Protein AF-A0A509GJ20-F1 (afdb_monomer)

Mean predicted aligned error: 3.72 Å

Radius of gyration: 12.52 Å; Cα contacts (8 Å, |Δi|>4): 69; chains: 1; bounding box: 26×29×27 Å

InterPro domains:
  IPR005225 Small GTP-binding domain [TIGR00231] (2-59)
  IPR006689 Small GTPase superfamily, ARF/SAR type [PF00025] (1-60)
  IPR024156 Small GTPase superfamily, ARF type [PTHR11711] (1-60)
  IPR027417 P-loop containing nucleoside triphosphate hydrolase [G3DSA:3.40.50.300] (1-60)
  IPR027417 P-loop conta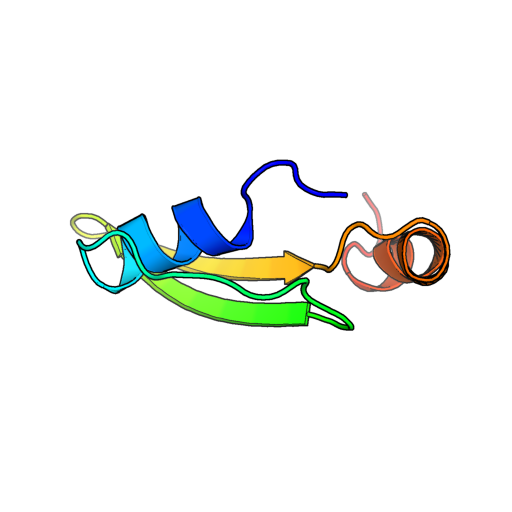ining nucleoside triphosphate hydrolase [SSF52540] (2-60)

Nearest PDB structures (foldseek):
  9c5b-assembly1_A  TM=9.309E-01  e=3.103E-08  Homo sapiens
  1o3y-assembly1_A  TM=9.290E-01  e=5.943E-08  Mus musculus
  4kax-assembly1_A  TM=9.554E-01  e=3.018E-07  Homo sapiens
  8p50-assembly1_B  TM=8.588E-01  e=8.225E-08  Homo sapiens
  8bsh-assembly1_B  TM=9.163E-01  e=2.963E-04  Saccharomyces cerevisiae

Sequence (60 aa):
DAAGKTTILYKLKLGEIVTTIPTIGFNVETVEYKNIQFTVWDVGGQDKIRPLWRHYFQNT

Foldseek 3Di:
DPPCLVQVVCCQAVVDGDDDDQDPAWDWDWGDDDPDIDTDIGGGDDPVCVVVVCVVDDPD

pLDDT: mean 90.99, std 6.42, range [60.31, 96.94]

Secondary structure (DSSP, 8-state):
--SSHHHHHHHHHHSS-------SSEEEEEEEETTEEEEEEEE---TTTGGGGGGS-S--

Structure (mmCIF, N/CA/C/O backbone):
data_AF-A0A509GJ20-F1
#
_entry.id   AF-A0A509GJ20-F1
#
loop_
_atom_site.group_PDB
_atom_site.id
_atom_site.type_symbol
_atom_site.label_atom_id
_atom_site.label_alt_id
_atom_site.label_comp_id
_atom_site.label_asym_id
_atom_site.label_entity_id
_atom_site.label_seq_id
_atom_site.pdbx_PDB_ins_code
_atom_site.Cartn_x
_atom_site.Cartn_y
_atom_site.Cartn_z
_atom_site.occupancy
_atom_site.B_iso_or_equiv
_atom_site.auth_seq_id
_atom_site.auth_comp_id
_atom_site.auth_asym_id
_atom_site.auth_atom_id
_atom_site.pdbx_PDB_model_num
ATOM 1 N N . ASP A 1 1 ? 5.085 4.057 -11.484 1.00 85.38 1 ASP A N 1
ATOM 2 C CA . ASP A 1 1 ? 5.434 4.268 -10.057 1.00 85.38 1 ASP A CA 1
ATOM 3 C C . ASP A 1 1 ? 5.048 5.693 -9.636 1.00 85.38 1 ASP A C 1
ATOM 5 O O . ASP A 1 1 ? 4.217 6.280 -10.313 1.00 85.38 1 ASP A O 1
ATOM 9 N N . ALA A 1 2 ? 5.522 6.187 -8.482 1.00 90.50 2 ALA A N 1
ATOM 10 C CA . ALA A 1 2 ? 5.367 7.572 -7.991 1.00 90.50 2 ALA A CA 1
ATOM 11 C C . ALA A 1 2 ? 3.936 8.153 -7.834 1.00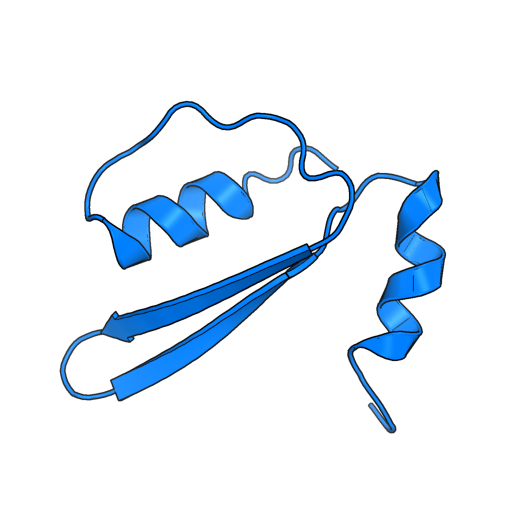 90.50 2 ALA A C 1
ATOM 13 O O . ALA A 1 2 ? 3.778 9.338 -7.572 1.00 90.50 2 ALA A O 1
ATOM 14 N N . ALA A 1 3 ? 2.887 7.329 -7.888 1.00 93.81 3 ALA A N 1
ATOM 15 C CA . ALA A 1 3 ? 1.491 7.770 -7.746 1.00 93.81 3 ALA A CA 1
ATOM 16 C C . ALA A 1 3 ? 1.058 8.181 -6.313 1.00 93.81 3 ALA A C 1
ATOM 18 O O . ALA A 1 3 ? -0.113 8.466 -6.095 1.00 93.81 3 ALA A O 1
ATOM 19 N N . GLY A 1 4 ? 1.957 8.160 -5.318 1.00 94.75 4 GLY A N 1
ATOM 20 C CA . GLY A 1 4 ? 1.647 8.561 -3.933 1.00 94.75 4 GLY A CA 1
ATOM 21 C C . GLY A 1 4 ? 1.011 7.489 -3.029 1.00 94.75 4 GLY A C 1
ATOM 22 O O . GLY A 1 4 ? 0.483 7.824 -1.972 1.00 94.75 4 GLY A O 1
ATOM 23 N N . LYS A 1 5 ? 1.071 6.201 -3.402 1.00 95.56 5 LYS A N 1
ATOM 24 C CA . LYS A 1 5 ? 0.416 5.089 -2.670 1.00 95.56 5 LYS A CA 1
ATOM 25 C C . LYS A 1 5 ? 0.847 4.972 -1.200 1.00 95.56 5 LYS A C 1
ATOM 27 O O . LYS A 1 5 ? 0.011 4.914 -0.306 1.00 95.56 5 LYS A O 1
ATOM 32 N N . THR A 1 6 ? 2.149 5.016 -0.942 1.00 94.81 6 THR A N 1
ATOM 33 C CA . THR A 1 6 ? 2.696 4.955 0.422 1.00 94.81 6 THR A CA 1
ATOM 34 C C . THR A 1 6 ? 2.336 6.206 1.223 1.00 94.81 6 THR A C 1
ATOM 36 O O . THR A 1 6 ? 2.026 6.124 2.408 1.00 94.81 6 THR A O 1
ATOM 39 N N . THR A 1 7 ? 2.298 7.367 0.563 1.00 95.94 7 THR A N 1
ATOM 40 C CA . THR A 1 7 ? 1.927 8.638 1.194 1.00 95.94 7 THR A CA 1
ATOM 41 C C . THR A 1 7 ? 0.481 8.615 1.683 1.00 95.94 7 THR A C 1
ATOM 43 O O . THR A 1 7 ? 0.225 8.996 2.823 1.00 95.94 7 THR A O 1
ATOM 46 N N . ILE A 1 8 ? -0.466 8.133 0.868 1.00 95.62 8 ILE A N 1
ATOM 47 C CA . ILE A 1 8 ? -1.864 8.018 1.308 1.00 95.62 8 ILE A CA 1
ATOM 48 C C . ILE A 1 8 ? -2.028 6.952 2.398 1.00 95.62 8 ILE A C 1
ATOM 50 O O . ILE A 1 8 ? -2.754 7.192 3.360 1.00 95.62 8 ILE A O 1
ATOM 54 N N . LEU A 1 9 ? -1.307 5.826 2.314 1.00 95.25 9 LEU A N 1
ATOM 55 C CA . LEU A 1 9 ? -1.351 4.783 3.341 1.00 95.25 9 LEU A CA 1
ATOM 56 C C . LEU A 1 9 ? -0.933 5.321 4.714 1.00 95.25 9 LEU A C 1
ATOM 58 O O . LEU A 1 9 ? -1.666 5.166 5.690 1.00 95.25 9 LEU A O 1
ATOM 62 N N . TYR A 1 10 ? 0.205 6.010 4.791 1.00 94.94 10 TYR A N 1
ATOM 63 C CA . TYR A 1 10 ? 0.675 6.577 6.054 1.00 94.94 10 TYR A CA 1
ATOM 64 C C . TYR A 1 10 ? -0.149 7.768 6.520 1.00 94.94 10 TYR A C 1
ATOM 66 O O . TYR A 1 10 ? -0.370 7.898 7.721 1.00 94.94 10 TYR A O 1
ATOM 74 N N . LYS A 1 11 ? -0.726 8.556 5.607 1.00 95.12 11 LYS A N 1
ATOM 75 C CA . LY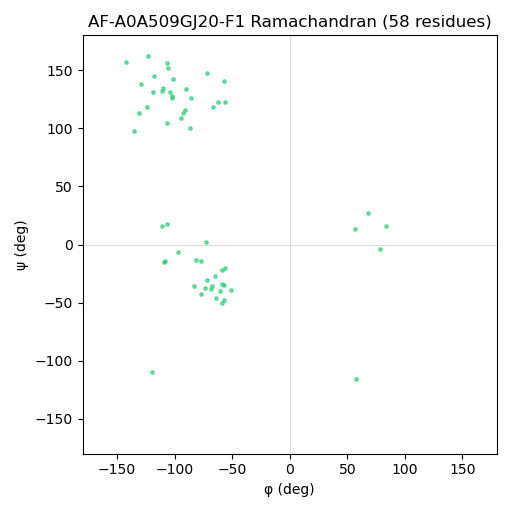S A 1 11 ? -1.693 9.582 6.003 1.00 95.12 11 LYS A CA 1
ATOM 76 C C . LYS A 1 11 ? -2.917 8.979 6.692 1.00 95.12 11 LYS A C 1
ATOM 78 O O . LYS A 1 11 ? -3.389 9.547 7.672 1.00 95.12 11 LYS A O 1
ATOM 83 N N . LEU A 1 12 ? -3.413 7.838 6.211 1.00 94.19 12 LEU A N 1
ATOM 84 C CA . LEU A 1 12 ? -4.545 7.139 6.823 1.00 94.19 12 LEU A CA 1
ATOM 85 C C . LEU A 1 12 ? -4.160 6.440 8.136 1.00 94.19 12 LEU A C 1
ATOM 87 O O . LEU A 1 12 ? -4.948 6.438 9.075 1.00 94.19 12 LEU A O 1
ATOM 91 N N . LYS A 1 13 ? -2.957 5.861 8.213 1.00 93.81 13 LYS A N 1
ATOM 92 C CA . LYS A 1 13 ? -2.478 5.107 9.382 1.00 93.81 13 LYS A CA 1
ATOM 93 C C . LYS A 1 13 ? -2.026 5.995 10.545 1.00 93.81 13 LYS A C 1
ATOM 95 O O . LYS A 1 13 ? -2.296 5.664 11.694 1.00 93.81 13 LYS A O 1
ATOM 100 N N . LEU A 1 14 ? -1.305 7.074 10.246 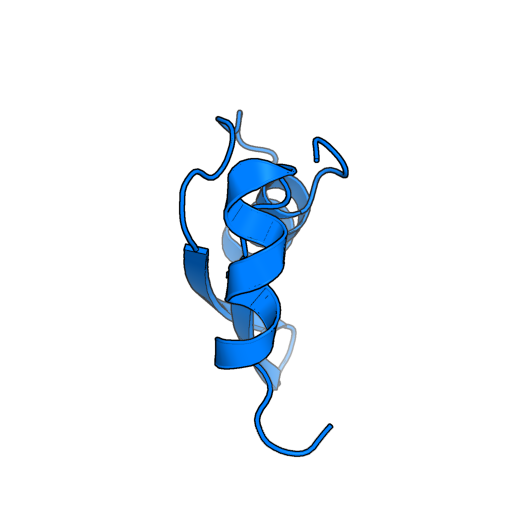1.00 93.69 14 LEU A N 1
ATOM 101 C CA . LEU A 1 14 ? -0.620 7.926 11.227 1.00 93.69 14 LEU A CA 1
ATOM 102 C C . LEU A 1 14 ? -1.283 9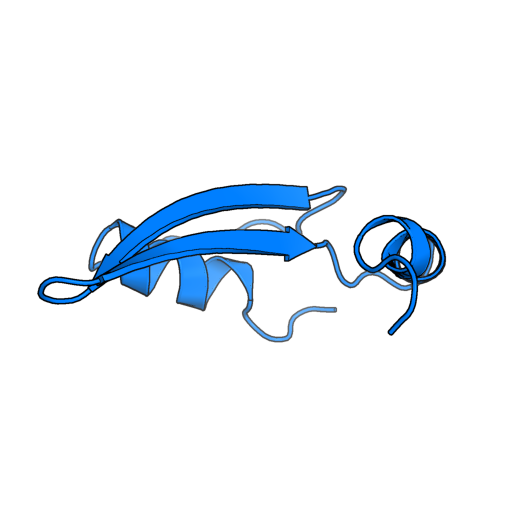.300 11.383 1.00 93.69 14 LEU A C 1
ATOM 104 O O . LEU A 1 14 ? -0.992 10.024 12.327 1.00 93.69 14 LEU A O 1
ATOM 108 N N . GLY A 1 15 ? -2.160 9.691 10.453 1.00 92.81 15 GLY A N 1
ATOM 109 C CA . GLY A 1 15 ? -2.801 11.008 10.459 1.00 92.81 15 GLY A CA 1
ATOM 110 C C . GLY A 1 15 ? -1.915 12.149 9.945 1.00 92.81 15 GLY A C 1
ATOM 111 O O . GLY A 1 15 ? -2.403 13.266 9.761 1.00 92.81 15 GLY A O 1
ATOM 112 N N . GLU A 1 16 ? -0.650 11.896 9.612 1.00 90.19 16 GLU A N 1
ATOM 113 C CA . GLU A 1 16 ? 0.324 12.893 9.149 1.00 90.19 16 GLU A CA 1
ATOM 114 C C . GLU A 1 16 ? 0.926 12.555 7.777 1.00 90.19 16 GLU A C 1
ATOM 116 O O . GLU A 1 16 ? 0.802 11.438 7.278 1.00 90.19 16 GLU A O 1
ATOM 121 N N . ILE A 1 17 ? 1.522 13.554 7.118 1.00 92.00 17 ILE A N 1
ATOM 122 C CA . ILE A 1 17 ? 2.224 13.350 5.844 1.00 92.00 17 ILE A CA 1
ATOM 123 C C . ILE A 1 17 ? 3.687 13.090 6.175 1.00 92.00 17 ILE A C 1
ATOM 125 O O . ILE A 1 17 ? 4.383 13.990 6.637 1.00 92.00 17 ILE A O 1
ATOM 129 N N . VAL A 1 18 ? 4.143 11.871 5.912 1.00 91.44 18 VAL A N 1
ATOM 130 C CA . VAL A 1 18 ? 5.532 11.465 6.134 1.00 91.44 18 VAL A CA 1
ATOM 131 C C . VAL A 1 18 ? 6.278 11.468 4.803 1.00 91.44 18 VAL A C 1
ATOM 133 O O . VAL A 1 18 ? 5.720 11.092 3.769 1.00 91.44 18 VAL A O 1
ATOM 136 N N . THR A 1 19 ? 7.547 11.876 4.817 1.00 91.88 19 THR A N 1
ATOM 137 C CA . THR A 1 19 ? 8.437 11.721 3.661 1.00 91.88 19 THR A CA 1
ATOM 138 C C . THR A 1 19 ? 8.608 10.237 3.352 1.00 91.88 19 THR A C 1
ATOM 140 O O . THR A 1 19 ? 9.043 9.465 4.205 1.00 91.88 19 THR A O 1
ATOM 143 N N . THR A 1 20 ? 8.273 9.830 2.129 1.00 90.69 20 THR A N 1
ATOM 144 C CA . THR A 1 20 ? 8.349 8.432 1.695 1.00 90.69 20 THR A CA 1
ATOM 145 C C . THR A 1 20 ? 9.527 8.202 0.756 1.00 90.69 20 THR A C 1
ATOM 147 O O . THR A 1 20 ? 9.958 9.094 0.025 1.00 90.69 20 THR A O 1
ATOM 150 N N . ILE A 1 21 ? 10.043 6.975 0.772 1.00 90.12 21 ILE A N 1
ATOM 151 C CA . ILE A 1 21 ? 11.012 6.472 -0.205 1.00 90.12 21 ILE A CA 1
ATOM 152 C C . ILE A 1 21 ? 10.313 5.491 -1.158 1.00 90.12 21 ILE A C 1
ATOM 154 O O . ILE A 1 21 ? 9.289 4.913 -0.783 1.00 90.12 21 ILE A O 1
ATOM 158 N N . PRO A 1 22 ? 10.824 5.272 -2.384 1.00 89.06 22 PRO A N 1
ATOM 159 C CA . PRO A 1 22 ? 10.224 4.320 -3.312 1.00 89.06 22 PRO A CA 1
ATOM 160 C C . PRO A 1 22 ? 10.106 2.909 -2.719 1.00 89.06 22 PRO A C 1
ATOM 162 O O . PRO A 1 22 ? 11.107 2.289 -2.363 1.00 89.06 22 PRO A O 1
ATOM 165 N N . THR A 1 23 ? 8.888 2.367 -2.677 1.00 87.12 23 THR A N 1
ATOM 166 C CA . THR A 1 23 ? 8.641 0.986 -2.242 1.00 87.12 23 THR A CA 1
ATOM 167 C C . THR A 1 23 ? 9.258 -0.002 -3.233 1.00 87.12 23 THR A C 1
ATOM 169 O O . THR A 1 23 ? 8.875 -0.032 -4.407 1.00 87.12 23 THR A O 1
ATOM 172 N N . ILE A 1 24 ? 10.213 -0.809 -2.760 1.00 83.88 24 ILE A N 1
ATOM 173 C CA . ILE A 1 24 ? 10.909 -1.833 -3.562 1.00 83.88 24 ILE A CA 1
ATOM 174 C C . ILE A 1 24 ? 10.091 -3.132 -3.638 1.00 83.88 24 ILE A C 1
ATOM 176 O O . ILE A 1 24 ? 10.091 -3.797 -4.668 1.00 83.88 24 ILE A O 1
ATOM 180 N N . GLY A 1 25 ? 9.388 -3.487 -2.561 1.00 85.75 25 GLY A N 1
ATOM 181 C CA . GLY A 1 25 ? 8.585 -4.709 -2.457 1.00 85.75 25 GLY A CA 1
ATOM 182 C C . GLY A 1 25 ? 7.116 -4.394 -2.211 1.00 85.75 25 GLY A C 1
ATOM 183 O O . GLY A 1 25 ? 6.428 -3.881 -3.092 1.00 85.75 25 GLY A O 1
ATOM 184 N N . PHE A 1 26 ? 6.648 -4.684 -1.002 1.00 89.12 26 PHE A N 1
ATOM 185 C CA . PHE A 1 26 ? 5.303 -4.360 -0.544 1.00 89.12 26 PHE A CA 1
ATOM 186 C C . PHE A 1 26 ? 5.331 -3.932 0.927 1.00 89.12 26 PHE A C 1
ATOM 188 O O . PHE A 1 26 ? 6.250 -4.301 1.657 1.00 89.12 26 PHE A O 1
ATOM 195 N N . ASN A 1 27 ? 4.325 -3.171 1.351 1.00 89.31 27 ASN A N 1
ATOM 196 C CA . ASN A 1 27 ? 4.020 -2.933 2.758 1.00 89.31 27 ASN A CA 1
ATOM 197 C C . ASN A 1 27 ? 2.617 -3.469 3.078 1.00 89.31 27 ASN A C 1
ATOM 199 O O . ASN A 1 27 ? 1.727 -3.385 2.230 1.00 89.31 27 ASN A O 1
ATOM 203 N N . VAL A 1 28 ? 2.419 -4.004 4.284 1.00 92.19 28 VAL A N 1
ATOM 204 C CA . VAL A 1 28 ? 1.106 -4.441 4.779 1.00 92.19 28 VAL A CA 1
ATOM 205 C C . VAL A 1 28 ? 0.823 -3.717 6.076 1.00 92.19 28 VAL A C 1
ATOM 207 O O . VAL A 1 28 ? 1.541 -3.889 7.055 1.00 92.19 28 VAL A O 1
ATOM 210 N N . GLU A 1 29 ? -0.240 -2.928 6.084 1.00 94.88 29 GLU A N 1
ATOM 211 C CA . GLU A 1 29 ? -0.625 -2.133 7.242 1.00 94.88 29 GLU A CA 1
ATOM 212 C C . GLU A 1 29 ? -2.092 -2.362 7.568 1.00 94.88 29 GLU A C 1
ATOM 214 O O . GLU A 1 29 ? -2.955 -2.373 6.687 1.00 94.88 29 GLU A O 1
ATOM 219 N N . THR A 1 30 ? -2.386 -2.478 8.857 1.00 96.19 30 THR A N 1
ATOM 220 C CA . THR A 1 30 ? -3.763 -2.460 9.344 1.00 96.19 30 THR A CA 1
ATOM 221 C C . THR A 1 30 ? -4.149 -1.027 9.677 1.00 96.19 30 THR A C 1
ATOM 223 O O . THR A 1 30 ? -3.573 -0.429 10.584 1.00 96.19 30 THR A O 1
ATOM 226 N N . VAL A 1 31 ? -5.120 -0.470 8.966 1.00 96.00 31 VAL A N 1
ATOM 227 C CA . VAL A 1 31 ? -5.625 0.890 9.168 1.00 96.00 31 VAL A CA 1
ATOM 228 C C . VAL A 1 31 ? -7.029 0.817 9.741 1.00 96.00 31 VAL A C 1
ATOM 230 O O . VAL A 1 31 ? -7.864 0.058 9.257 1.00 96.00 31 VAL A O 1
ATOM 233 N N . GLU A 1 32 ? -7.299 1.622 10.759 1.00 95.25 32 GLU A N 1
ATOM 234 C CA . GLU A 1 32 ? -8.640 1.781 11.305 1.00 95.25 32 GLU A CA 1
ATOM 235 C C . GLU A 1 32 ? -9.234 3.096 10.808 1.00 95.25 32 GLU A C 1
ATOM 237 O O . GLU A 1 32 ? -8.618 4.156 10.915 1.00 95.25 32 GLU A O 1
ATOM 242 N N . TYR A 1 33 ? -10.434 3.025 10.239 1.00 91.94 33 TYR A N 1
ATOM 243 C CA . TYR A 1 33 ? -11.201 4.203 9.869 1.00 91.94 33 TYR A CA 1
ATOM 244 C C . TYR A 1 33 ? -12.622 4.062 10.403 1.00 91.94 33 TYR A C 1
ATOM 246 O O . TYR A 1 33 ? -13.395 3.209 9.961 1.00 91.94 33 TYR A O 1
ATOM 254 N N . LYS A 1 34 ? -12.966 4.932 11.360 1.00 92.06 34 LYS A N 1
ATOM 255 C CA . LYS A 1 34 ? -14.196 4.842 12.159 1.00 92.06 34 LYS A CA 1
ATOM 256 C C . LYS A 1 34 ? -14.255 3.494 12.885 1.00 92.06 34 LYS A C 1
ATOM 258 O O . LYS A 1 34 ? -13.411 3.236 13.723 1.00 92.06 34 LYS A O 1
ATOM 263 N N . ASN A 1 35 ? -15.235 2.658 12.567 1.00 94.94 35 ASN A N 1
ATOM 264 C CA . ASN A 1 35 ? -15.457 1.335 13.143 1.00 94.94 35 ASN A CA 1
ATOM 265 C C . ASN A 1 35 ? -15.094 0.199 12.169 1.00 94.94 35 ASN A C 1
ATOM 267 O O . ASN A 1 35 ? -15.571 -0.922 12.338 1.00 94.94 35 ASN A O 1
ATOM 271 N N . ILE A 1 36 ? -14.317 0.493 11.120 1.00 96.62 36 ILE A N 1
ATOM 272 C CA . ILE A 1 36 ? -13.900 -0.485 10.113 1.00 96.62 36 ILE A CA 1
ATOM 273 C C . ILE A 1 36 ? -12.381 -0.595 10.123 1.00 96.62 36 ILE A C 1
ATOM 275 O O . ILE A 1 36 ? -11.662 0.403 10.050 1.00 96.62 36 ILE A O 1
ATOM 279 N N . GLN A 1 37 ? -11.909 -1.835 10.165 1.00 96.94 37 GLN A N 1
ATOM 280 C CA . GLN A 1 37 ? -10.502 -2.170 10.060 1.00 96.94 37 GLN A CA 1
ATOM 281 C C . GLN A 1 37 ? -10.197 -2.675 8.647 1.00 96.94 37 GLN A C 1
ATOM 283 O O . GLN A 1 37 ? -10.836 -3.603 8.154 1.00 96.94 37 GLN A O 1
ATOM 288 N N . PHE A 1 38 ? -9.211 -2.062 8.004 1.00 96.56 38 PHE A N 1
ATOM 289 C CA . PHE A 1 38 ? -8.717 -2.430 6.684 1.00 96.56 38 PHE A CA 1
ATOM 290 C C . PHE A 1 38 ? -7.318 -3.018 6.810 1.00 96.56 38 PHE A C 1
ATOM 292 O O . PHE A 1 38 ? -6.445 -2.402 7.417 1.00 96.56 38 PHE A O 1
ATOM 299 N N . THR A 1 39 ? -7.070 -4.160 6.177 1.00 95.38 39 THR A N 1
ATOM 300 C CA . THR A 1 39 ? -5.705 -4.623 5.902 1.00 95.38 39 THR A CA 1
ATOM 301 C C . THR A 1 39 ? -5.325 -4.165 4.500 1.00 95.38 39 THR A C 1
ATOM 303 O O . THR A 1 39 ? -5.870 -4.655 3.512 1.00 95.38 39 THR A O 1
ATOM 306 N N . VAL A 1 40 ? -4.418 -3.195 4.408 1.00 95.00 40 VAL A N 1
ATOM 307 C CA . VAL A 1 40 ? -4.009 -2.570 3.148 1.00 95.00 40 VAL A CA 1
ATOM 308 C C . VAL A 1 40 ? -2.647 -3.102 2.725 1.00 95.00 40 VAL A C 1
ATOM 310 O O . VAL A 1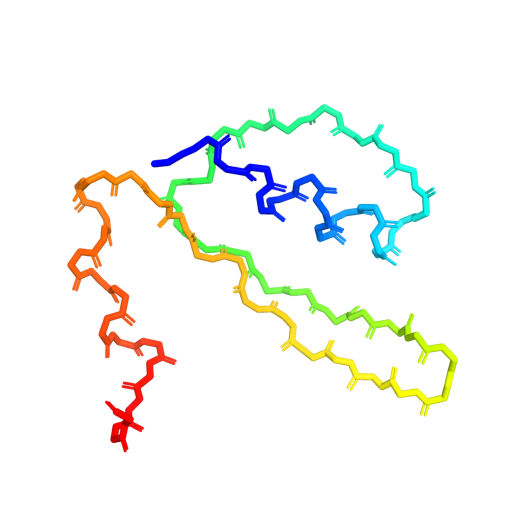 40 ? -1.704 -3.093 3.512 1.00 95.00 40 VAL A O 1
ATOM 313 N N . TRP A 1 41 ? -2.542 -3.517 1.462 1.00 92.88 41 TRP A N 1
ATOM 314 C CA . TRP A 1 41 ? -1.300 -3.957 0.828 1.00 92.88 41 TRP A CA 1
ATOM 315 C C . TRP A 1 41 ? -0.813 -2.880 -0.157 1.00 92.88 41 TRP A C 1
ATOM 317 O O . TRP A 1 41 ? -1.367 -2.734 -1.247 1.00 92.88 41 TRP A O 1
ATOM 327 N N . ASP A 1 42 ? 0.215 -2.109 0.206 1.00 93.19 42 ASP A N 1
ATOM 328 C CA . ASP A 1 42 ? 0.885 -1.166 -0.705 1.00 93.19 42 ASP A CA 1
ATOM 329 C C . ASP A 1 42 ? 1.978 -1.893 -1.485 1.00 93.19 42 ASP A C 1
ATOM 331 O O . ASP A 1 42 ? 3.077 -2.121 -0.984 1.00 93.19 42 ASP A O 1
ATOM 335 N N . VAL A 1 43 ? 1.679 -2.264 -2.727 1.00 93.25 43 VAL A N 1
ATOM 336 C CA . VAL A 1 43 ? 2.633 -2.952 -3.602 1.00 93.25 43 VAL A CA 1
ATOM 337 C C . VAL A 1 43 ? 3.435 -1.932 -4.409 1.00 93.25 43 VAL A C 1
ATOM 339 O O . VAL A 1 43 ? 2.899 -0.989 -5.005 1.00 93.25 43 VAL A O 1
ATOM 342 N N . GLY A 1 44 ? 4.752 -2.108 -4.464 1.00 93.50 44 GLY A N 1
ATOM 343 C CA . GLY A 1 44 ? 5.638 -1.254 -5.239 1.00 93.50 44 GLY A CA 1
ATOM 344 C C . GLY A 1 44 ? 5.236 -1.219 -6.719 1.00 93.50 44 GLY A C 1
ATOM 345 O O . GLY A 1 44 ? 4.818 -2.215 -7.305 1.00 93.50 44 GLY A O 1
ATOM 346 N N . GLY A 1 45 ? 5.323 -0.036 -7.332 1.00 93.81 45 GLY A N 1
ATOM 347 C CA . GLY A 1 45 ? 4.799 0.216 -8.682 1.00 93.81 45 GLY A CA 1
ATOM 348 C C . GLY A 1 45 ? 5.850 0.448 -9.760 1.00 93.81 45 GLY A C 1
ATOM 349 O O . GLY A 1 45 ? 5.501 1.030 -10.789 1.00 93.81 45 GLY A O 1
ATOM 350 N N . GLN A 1 46 ? 7.109 0.085 -9.498 1.00 93.31 46 GLN A N 1
ATOM 351 C CA . GLN A 1 46 ? 8.202 0.179 -10.471 1.00 93.31 46 GLN A CA 1
ATOM 352 C C . GLN A 1 46 ? 8.020 -0.890 -11.555 1.00 93.31 46 GLN A C 1
ATOM 354 O O . GLN A 1 46 ? 7.543 -1.989 -11.271 1.00 93.31 46 GLN A O 1
ATOM 359 N N . ASP A 1 47 ? 8.432 -0.606 -12.790 1.00 92.94 47 ASP A N 1
ATOM 360 C CA . ASP A 1 47 ? 8.184 -1.517 -13.918 1.00 92.94 47 ASP A CA 1
ATOM 361 C C . ASP A 1 47 ? 8.784 -2.910 -13.717 1.00 92.94 47 ASP A C 1
ATOM 363 O O . ASP A 1 47 ? 8.163 -3.908 -14.072 1.00 92.94 47 ASP A O 1
ATOM 367 N N . LYS A 1 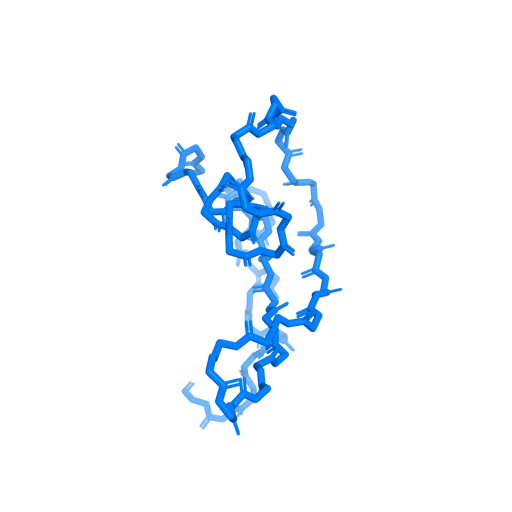48 ? 9.936 -2.994 -13.044 1.00 90.88 48 LYS A N 1
ATOM 368 C CA . LYS A 1 48 ? 10.603 -4.268 -12.735 1.00 90.88 48 LYS A CA 1
ATOM 369 C C . LYS A 1 48 ? 9.805 -5.176 -11.793 1.00 90.88 48 LYS A C 1
ATOM 371 O O . LYS A 1 48 ? 9.976 -6.388 -11.848 1.00 90.88 48 LYS A O 1
ATOM 376 N N . ILE A 1 49 ? 8.955 -4.612 -10.933 1.00 89.38 49 ILE A N 1
ATOM 377 C CA . ILE A 1 49 ? 8.223 -5.360 -9.893 1.00 89.38 49 ILE A CA 1
ATOM 378 C C . ILE A 1 49 ? 6.728 -5.499 -10.192 1.00 89.38 49 ILE A C 1
ATOM 380 O O . ILE A 1 49 ? 6.069 -6.354 -9.606 1.00 89.38 49 ILE A O 1
ATOM 384 N N . ARG A 1 50 ? 6.189 -4.729 -11.148 1.00 91.62 50 ARG A N 1
ATOM 385 C CA . ARG A 1 50 ? 4.802 -4.858 -11.629 1.00 91.62 50 ARG A CA 1
ATOM 386 C C . ARG A 1 50 ? 4.403 -6.287 -12.031 1.00 91.62 50 ARG A C 1
ATOM 388 O O . ARG A 1 50 ? 3.297 -6.684 -11.671 1.00 91.62 50 ARG A O 1
ATOM 395 N N . PRO A 1 51 ? 5.254 -7.108 -12.686 1.00 92.56 51 PRO A N 1
ATOM 396 C CA . PRO A 1 51 ? 4.900 -8.497 -12.991 1.00 92.56 51 PRO A CA 1
ATOM 397 C C . PRO A 1 51 ? 4.569 -9.349 -11.757 1.00 92.56 51 PRO A C 1
ATOM 399 O O . PRO A 1 51 ? 3.868 -10.351 -11.882 1.00 92.56 51 PRO A O 1
ATOM 402 N N . LEU A 1 52 ? 5.043 -8.959 -10.566 1.00 89.44 52 LEU A N 1
ATOM 403 C CA . LEU A 1 52 ? 4.764 -9.668 -9.317 1.00 89.44 52 LEU A CA 1
ATOM 404 C C . LEU A 1 52 ? 3.358 -9.389 -8.772 1.00 89.44 52 LEU A C 1
ATOM 406 O O . LEU A 1 52 ? 2.895 -10.132 -7.912 1.00 89.44 52 LEU A O 1
ATOM 410 N N . TRP A 1 53 ? 2.658 -8.364 -9.272 1.00 90.44 53 TRP A N 1
ATOM 411 C CA . TRP A 1 53 ? 1.333 -7.974 -8.777 1.00 90.44 53 TRP A CA 1
ATOM 412 C C . TRP A 1 53 ? 0.318 -9.121 -8.841 1.00 90.44 53 TRP A C 1
ATOM 414 O O . TRP A 1 53 ? -0.470 -9.287 -7.916 1.00 90.44 53 TRP A O 1
ATOM 424 N N . ARG A 1 54 ? 0.409 -9.974 -9.870 1.00 90.00 54 ARG A N 1
ATOM 425 C CA . ARG A 1 54 ? -0.436 -11.168 -10.054 1.00 90.00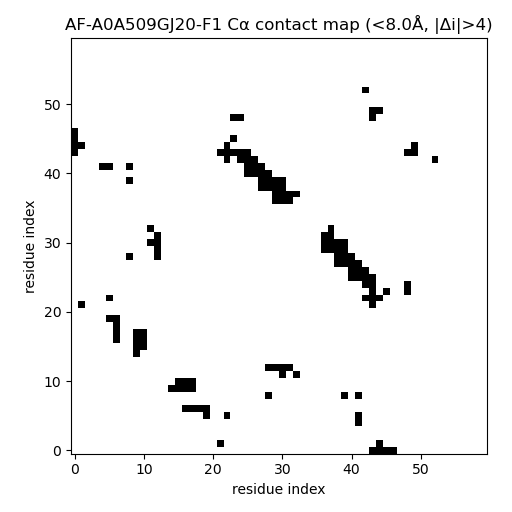 54 ARG A CA 1
ATOM 426 C C . ARG A 1 54 ? -0.414 -12.156 -8.884 1.00 90.00 54 ARG A C 1
ATOM 428 O O . ARG A 1 54 ? -1.301 -12.988 -8.772 1.00 90.00 54 ARG A O 1
ATOM 435 N N . HIS A 1 55 ? 0.610 -12.107 -8.033 1.00 87.75 55 HIS A N 1
ATOM 436 C CA . HIS A 1 55 ? 0.698 -12.974 -6.858 1.00 87.75 55 HIS A CA 1
ATOM 437 C C . HIS A 1 55 ? -0.135 -12.460 -5.674 1.00 87.75 55 HIS A C 1
ATOM 439 O O . HIS A 1 55 ? -0.370 -13.220 -4.741 1.00 87.75 55 HIS A O 1
ATOM 445 N N . TYR A 1 56 ? -0.600 -11.207 -5.720 1.00 84.75 56 TYR A N 1
ATOM 446 C CA . TYR A 1 56 ? -1.394 -10.577 -4.658 1.00 84.75 56 TYR A CA 1
ATOM 447 C C . TYR A 1 56 ? -2.903 -10.626 -4.921 1.00 84.75 56 TYR A C 1
ATOM 449 O O . TYR A 1 56 ? -3.685 -10.249 -4.054 1.00 84.75 56 TYR A O 1
ATOM 457 N N . PHE A 1 57 ? -3.320 -11.095 -6.097 1.00 83.06 57 PHE A N 1
ATOM 458 C CA . PHE A 1 57 ? -4.721 -11.282 -6.441 1.00 83.06 57 PHE A CA 1
ATOM 459 C C . PHE A 1 57 ? -4.900 -12.638 -7.130 1.00 83.06 57 PHE A C 1
ATOM 461 O O . PHE A 1 57 ? -4.608 -12.826 -8.306 1.00 83.06 57 PHE A O 1
ATOM 468 N N . GLN A 1 58 ? -5.313 -13.644 -6.363 1.00 81.50 58 GLN A N 1
ATOM 469 C CA . GLN A 1 58 ? -5.653 -14.942 -6.936 1.00 81.50 58 GLN A CA 1
ATOM 470 C C . GLN A 1 58 ? -7.111 -14.903 -7.401 1.00 81.50 58 GLN A C 1
ATOM 472 O O . GLN A 1 58 ? -7.997 -14.600 -6.606 1.00 81.50 58 GLN A O 1
ATOM 477 N N . ASN A 1 59 ? -7.352 -15.252 -8.668 1.00 64.06 59 ASN 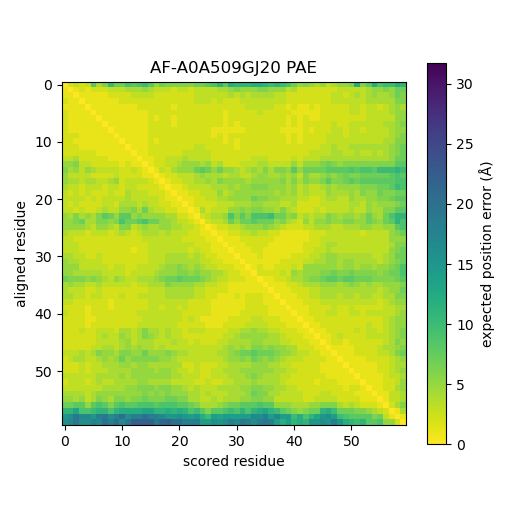A N 1
ATOM 478 C CA . ASN A 1 59 ? -8.687 -15.403 -9.268 1.00 64.06 59 ASN A CA 1
ATOM 479 C C . ASN A 1 59 ? -9.520 -14.114 -9.431 1.00 64.06 59 ASN A C 1
ATOM 481 O O . ASN A 1 59 ? -10.748 -14.191 -9.449 1.00 64.06 59 ASN A O 1
ATOM 485 N N . THR A 1 60 ? -8.878 -12.952 -9.566 1.00 60.31 60 THR A N 1
ATOM 486 C CA . THR A 1 60 ? -9.529 -11.710 -10.034 1.00 60.31 60 THR A CA 1
ATOM 487 C C . THR A 1 60 ? -9.126 -11.374 -11.456 1.00 60.31 60 THR A C 1
ATOM 489 O O . THR A 1 60 ? -7.944 -11.634 -11.783 1.00 60.31 60 THR A O 1
#

Organism: Paracoccidioides brasiliensis (NCBI:txid121759)

Solvent-accessible surface area (backbone atoms only — not comparable to full-atom values): 3950 Å² total; per-residue (Å²): 91,94,82,50,66,67,46,53,50,41,29,62,62,71,73,45,88,62,94,76,75,88,57,83,58,69,47,78,46,79,32,67,57,94,96,45,79,43,83,45,74,52,65,28,50,43,81,91,45,46,80,57,53,64,77,79,48,84,94,118